Protein AF-A0A8B6F023-F1 (afdb_monomer_lite)

Secondary structure (DSSP, 8-state):
---------------HHHHHHHHHHHHHHHHHHHHTT-HHHHT-TTTHHHHHHHHHHHHHHHHHHHTSSS--HHHHHHHHHHHHHHHHHHHHH--HHHHTT--GGGTSSSSS-S----

Radius of gyration: 24.7 Å; chains: 1; bounding box: 68×50×81 Å

Organism: Mytilus galloprovincialis (NCBI:txid29158)

Foldseek 3Di:
DDDDDPPPPDPPPPPPVVLLVVLLVLLLVVLVVVVVPDCCLLCPPVNLVSLVVVLVVLVVVLVVQVPDPDHPSSVSSSSVSNNVNSVVSCVVRDDPCVVVPDPPVVVPPPPPPDDDDD

pLDDT: mean 76.12, std 18.95, range [39.56, 97.25]

Sequence (118 aa):
MSVMSVKKTVPSAGNIYDNAVDDIVKGLEDAQLKVRTSAKYSMNNEMIAEGNMYLNVKRSQVESLSKDYSPNWSVVRMVVGDYLYTLQDFYSNTNWVELGGGTLNSLGHVMTSGYIRS

InterPro domains:
  IPR056862 VWA7, N-terminal domain [PF25107] (13-105)

Structure (mmCIF, N/CA/C/O backbone):
data_AF-A0A8B6F023-F1
#
_entry.id   AF-A0A8B6F023-F1
#
loop_
_atom_site.group_PDB
_atom_site.id
_atom_site.type_symbol
_atom_site.label_atom_id
_atom_site.label_alt_id
_atom_site.label_comp_id
_atom_site.label_asym_id
_atom_site.label_entity_id
_atom_site.label_seq_id
_atom_site.pdbx_PDB_ins_code
_atom_site.Cartn_x
_atom_site.Cartn_y
_atom_site.Cartn_z
_atom_site.occupancy
_atom_site.B_iso_or_equiv
_atom_site.auth_seq_id
_atom_site.auth_comp_id
_atom_site.auth_asym_id
_atom_site.auth_atom_id
_atom_site.pdbx_PDB_model_num
ATOM 1 N N . MET A 1 1 ? -35.418 13.118 42.003 1.00 39.56 1 MET A N 1
ATOM 2 C CA . MET A 1 1 ? -34.537 13.291 40.828 1.00 39.56 1 MET A CA 1
ATOM 3 C C . MET A 1 1 ? -34.313 11.916 40.215 1.00 39.56 1 MET A C 1
ATOM 5 O O . MET A 1 1 ? -33.786 11.056 40.903 1.00 39.56 1 MET A O 1
ATOM 9 N N . SER A 1 2 ? -34.816 11.677 39.000 1.00 44.16 2 SER A N 1
ATOM 10 C CA . SER A 1 2 ? -34.694 10.395 38.288 1.00 44.16 2 SER A CA 1
ATOM 11 C C . SER A 1 2 ? -33.512 10.476 37.327 1.00 44.16 2 SER A C 1
ATOM 13 O O . SER A 1 2 ? -33.453 11.399 36.516 1.00 44.16 2 SER A O 1
ATOM 15 N N . VAL A 1 3 ? -32.554 9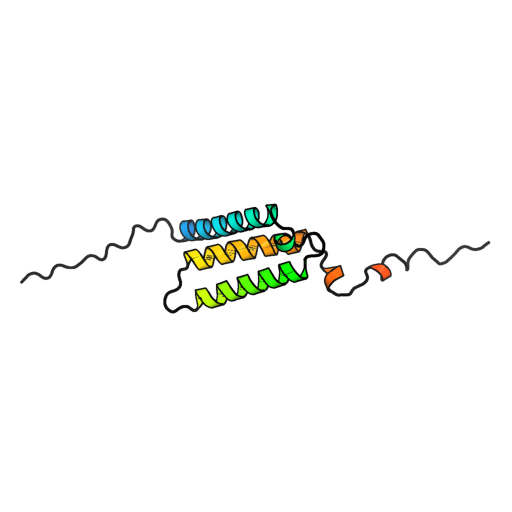.559 37.444 1.00 47.41 3 VAL A N 1
ATOM 16 C CA . VAL A 1 3 ? -31.371 9.524 36.577 1.00 47.41 3 VAL A CA 1
ATOM 17 C C . VAL A 1 3 ? -31.736 8.721 35.328 1.00 47.41 3 VAL A C 1
ATOM 19 O O . VAL A 1 3 ? -31.891 7.502 35.394 1.00 47.41 3 VAL A O 1
ATOM 22 N N . MET A 1 4 ? -31.924 9.395 34.190 1.00 41.00 4 MET A N 1
ATOM 23 C CA . MET A 1 4 ? -32.112 8.718 32.904 1.00 41.00 4 MET A CA 1
ATOM 24 C C . MET A 1 4 ? -30.819 7.995 32.518 1.00 41.00 4 MET A C 1
ATOM 26 O O . MET A 1 4 ? -29.784 8.619 32.291 1.00 41.00 4 MET A O 1
ATOM 30 N N . SER A 1 5 ? -30.890 6.668 32.419 1.00 50.22 5 SER A N 1
ATOM 31 C CA . SER A 1 5 ? -29.850 5.863 31.786 1.00 50.22 5 SER A CA 1
ATOM 32 C C . SER A 1 5 ? -29.854 6.161 30.287 1.00 50.22 5 SER A C 1
ATOM 34 O O . SER A 1 5 ? -30.783 5.789 29.567 1.00 50.22 5 SER A O 1
ATOM 36 N N . VAL A 1 6 ? -28.821 6.859 29.814 1.00 52.75 6 VAL A N 1
ATOM 37 C CA . VAL A 1 6 ? -28.557 7.007 28.383 1.00 52.75 6 VAL A CA 1
ATOM 38 C C . VAL A 1 6 ? -28.159 5.630 27.862 1.00 52.75 6 VAL A C 1
ATOM 40 O O . VAL A 1 6 ? -27.024 5.185 28.036 1.00 52.75 6 VAL A O 1
ATOM 43 N N . LYS A 1 7 ? -29.101 4.930 27.226 1.00 44.56 7 LYS A N 1
ATOM 44 C CA . LYS A 1 7 ? -28.765 3.767 26.406 1.00 44.56 7 LYS A CA 1
ATOM 45 C C . LYS A 1 7 ? -27.891 4.269 25.264 1.00 44.56 7 LYS A C 1
ATOM 47 O O . LYS A 1 7 ? -28.382 4.920 24.347 1.00 44.56 7 LYS A O 1
ATOM 52 N N . LYS A 1 8 ? -26.593 3.971 25.322 1.00 43.50 8 LYS A N 1
ATOM 53 C CA . LYS A 1 8 ? -25.702 4.110 24.173 1.00 43.50 8 LYS A CA 1
ATOM 54 C C . LYS A 1 8 ? -26.236 3.152 23.110 1.00 43.50 8 LYS A C 1
ATOM 56 O O . LYS A 1 8 ? -26.072 1.941 23.232 1.00 43.50 8 LYS A O 1
ATOM 61 N N . THR A 1 9 ? -26.962 3.672 22.126 1.00 42.69 9 THR A N 1
ATOM 62 C CA . THR A 1 9 ? -27.388 2.888 20.970 1.00 42.69 9 THR A CA 1
ATOM 63 C C . THR A 1 9 ? -26.126 2.488 20.225 1.00 42.69 9 THR A C 1
ATOM 65 O O . THR A 1 9 ? -25.490 3.318 19.576 1.00 42.69 9 THR A O 1
ATOM 68 N N . VAL A 1 10 ? -25.719 1.230 20.387 1.00 54.03 10 VAL A N 1
ATOM 69 C CA . VAL A 1 10 ? -24.725 0.608 19.515 1.00 54.03 10 VAL A CA 1
ATOM 70 C C . VAL A 1 10 ? -25.328 0.675 18.111 1.00 54.03 10 VAL A C 1
ATOM 72 O O . VAL A 1 10 ? -26.468 0.228 17.949 1.00 54.03 10 VAL A O 1
ATOM 75 N N . PRO A 1 11 ? -24.653 1.283 17.120 1.00 49.50 11 PRO A N 1
ATOM 76 C CA . PRO A 1 11 ? -25.142 1.257 15.751 1.00 49.50 11 PRO A CA 1
ATOM 77 C C . PRO A 1 11 ? -25.400 -0.200 15.383 1.00 49.50 11 PRO A C 1
ATOM 79 O O . PRO A 1 11 ? -24.555 -1.050 15.667 1.00 49.50 11 PRO A O 1
ATOM 82 N N . SER A 1 12 ? -26.576 -0.489 14.821 1.00 50.62 12 SER A N 1
ATOM 83 C CA . SER A 1 12 ? -26.893 -1.807 14.273 1.00 50.62 12 SER A CA 1
ATOM 84 C C . SER A 1 12 ? -25.733 -2.221 13.379 1.00 50.62 12 SER A C 1
ATOM 86 O O . SER A 1 12 ? -25.531 -1.621 12.324 1.00 50.62 12 SER A O 1
ATOM 88 N N . ALA A 1 13 ? -24.941 -3.183 13.846 1.00 51.81 13 ALA A N 1
ATOM 89 C CA . ALA A 1 13 ? -23.799 -3.703 13.129 1.00 51.81 13 ALA A CA 1
ATOM 90 C C . ALA A 1 13 ? -24.323 -4.431 11.888 1.00 51.81 13 ALA A C 1
ATOM 92 O O . ALA A 1 13 ? -24.530 -5.641 11.912 1.00 51.81 13 ALA A O 1
ATOM 93 N N . GLY A 1 14 ? -24.533 -3.693 10.793 1.00 55.12 14 GLY A N 1
ATOM 94 C CA . GLY A 1 14 ? -24.259 -4.257 9.478 1.00 55.12 14 GLY A CA 1
ATOM 95 C C . GLY A 1 14 ? -22.878 -4.885 9.598 1.00 55.12 14 GLY A C 1
ATOM 96 O O . GLY A 1 14 ? -21.955 -4.221 10.081 1.00 55.12 14 GLY A O 1
ATOM 97 N N . ASN A 1 15 ? -22.816 -6.193 9.363 1.00 57.72 15 ASN A N 1
ATOM 98 C CA . ASN A 1 15 ? -21.721 -7.067 9.753 1.00 57.72 15 ASN A CA 1
ATOM 99 C C . ASN A 1 15 ? -20.374 -6.360 9.526 1.00 57.72 15 ASN A C 1
ATOM 101 O O . ASN A 1 15 ? -20.064 -5.938 8.416 1.00 57.72 15 ASN A O 1
ATOM 105 N N . ILE A 1 16 ? -19.600 -6.140 10.593 1.00 59.41 16 ILE A N 1
ATOM 106 C CA . ILE A 1 16 ? -18.359 -5.342 10.539 1.00 59.41 16 ILE A CA 1
ATOM 107 C C . ILE A 1 16 ? -17.392 -5.917 9.487 1.00 59.41 16 ILE A C 1
ATOM 109 O O . ILE A 1 16 ? -16.611 -5.175 8.892 1.00 59.41 16 ILE A O 1
ATOM 113 N N . TYR A 1 17 ? -17.493 -7.224 9.228 1.00 58.84 17 TYR A N 1
ATOM 114 C CA . TYR A 1 17 ? -16.777 -7.922 8.169 1.00 58.84 17 TYR A CA 1
ATOM 115 C C . TYR A 1 17 ? -17.244 -7.537 6.758 1.00 58.84 17 TYR A C 1
ATOM 117 O O . TYR A 1 17 ? -16.391 -7.341 5.898 1.00 58.84 17 TYR A O 1
ATOM 125 N N . ASP A 1 18 ? -18.545 -7.350 6.526 1.00 61.25 18 ASP A N 1
ATOM 126 C CA . ASP A 1 18 ? -19.086 -6.961 5.214 1.00 61.25 18 ASP A CA 1
ATOM 127 C C . ASP A 1 18 ? -18.585 -5.558 4.837 1.00 61.25 18 ASP A C 1
ATOM 129 O O . ASP A 1 18 ? -18.040 -5.359 3.756 1.00 61.25 18 ASP A O 1
ATOM 133 N N . ASN A 1 19 ? -18.602 -4.617 5.790 1.00 80.38 19 ASN A N 1
ATOM 134 C CA . ASN A 1 19 ? -18.028 -3.280 5.584 1.00 80.38 19 ASN A CA 1
ATOM 135 C C . ASN A 1 19 ? -16.518 -3.328 5.294 1.00 80.38 19 ASN A C 1
ATOM 137 O O . ASN A 1 19 ? -15.996 -2.514 4.536 1.00 80.38 19 ASN A O 1
ATOM 141 N N . ALA A 1 20 ? -15.796 -4.269 5.910 1.00 87.88 20 ALA A N 1
ATOM 142 C CA . ALA A 1 20 ? -14.363 -4.406 5.697 1.00 87.88 20 ALA A CA 1
ATOM 143 C C . ALA A 1 20 ? -14.027 -4.953 4.306 1.00 87.88 20 ALA A C 1
ATOM 145 O O . ALA A 1 20 ? -13.083 -4.469 3.681 1.00 87.88 20 ALA A O 1
ATOM 146 N N . VAL A 1 21 ? -14.790 -5.937 3.829 1.00 90.25 21 VAL A N 1
ATOM 147 C CA . VAL A 1 21 ? -14.646 -6.474 2.472 1.00 90.25 21 VAL A CA 1
ATOM 148 C C . VAL A 1 21 ? -14.978 -5.395 1.446 1.00 90.25 21 VAL A C 1
ATOM 150 O O . VAL A 1 21 ? -14.178 -5.178 0.539 1.00 90.25 21 VAL A O 1
ATOM 153 N N . ASP A 1 22 ? -16.074 -4.659 1.634 1.00 92.94 22 ASP A N 1
ATOM 154 C CA . ASP A 1 22 ? -16.482 -3.583 0.726 1.00 92.94 22 ASP A CA 1
ATOM 155 C C . ASP A 1 22 ? -15.414 -2.489 0.595 1.00 92.94 22 ASP A C 1
ATOM 157 O O . ASP A 1 22 ? -15.137 -2.015 -0.506 1.00 92.94 22 ASP A O 1
ATOM 161 N N . ASP A 1 23 ? -14.780 -2.094 1.702 1.00 94.44 23 ASP A N 1
ATOM 162 C CA . ASP A 1 23 ? -13.684 -1.119 1.681 1.00 94.44 23 ASP A CA 1
ATOM 163 C C . ASP A 1 23 ? -12.484 -1.624 0.859 1.00 94.44 23 ASP A C 1
ATOM 165 O O . ASP A 1 23 ? -11.891 -0.871 0.085 1.00 94.44 23 ASP A O 1
ATOM 169 N N . ILE A 1 24 ? -12.120 -2.902 1.012 1.00 94.00 24 ILE A N 1
ATOM 170 C CA . ILE A 1 24 ? -11.012 -3.509 0.260 1.00 94.00 24 ILE A CA 1
ATOM 171 C C . ILE A 1 24 ? -11.368 -3.595 -1.226 1.00 94.00 24 ILE A C 1
ATOM 173 O O . ILE A 1 24 ? -10.545 -3.230 -2.063 1.00 94.00 24 ILE A O 1
ATOM 177 N N . VAL A 1 25 ? -12.587 -4.034 -1.556 1.00 94.31 25 VAL A N 1
ATOM 178 C CA . VAL A 1 25 ? -13.070 -4.136 -2.941 1.00 94.31 25 VAL A CA 1
ATOM 179 C C . VAL A 1 25 ? -13.063 -2.771 -3.622 1.00 94.31 25 VAL A C 1
ATOM 181 O O . VAL A 1 25 ? -12.524 -2.656 -4.718 1.00 94.31 25 VAL A O 1
ATOM 184 N N . LYS A 1 26 ? -13.529 -1.714 -2.948 1.00 93.38 26 LYS A N 1
ATOM 185 C CA . LYS A 1 26 ? -13.422 -0.340 -3.468 1.00 93.38 26 LYS A CA 1
ATOM 186 C C . LYS A 1 26 ? -11.974 0.054 -3.761 1.00 93.38 26 LYS A C 1
ATOM 188 O O . LYS A 1 26 ? -11.682 0.604 -4.816 1.00 93.38 26 LYS A O 1
ATOM 193 N N . GLY A 1 27 ? -11.049 -0.272 -2.855 1.00 92.81 27 GLY A N 1
ATOM 194 C CA . GLY A 1 27 ? -9.618 -0.039 -3.067 1.00 92.81 27 GLY A CA 1
ATOM 195 C C . GLY A 1 27 ? -9.045 -0.780 -4.283 1.00 92.81 27 GLY A C 1
ATOM 196 O O . GLY A 1 27 ? -8.236 -0.213 -5.020 1.00 92.81 27 GLY A O 1
ATOM 197 N N . LEU A 1 28 ? -9.480 -2.027 -4.514 1.00 92.81 28 LEU A N 1
ATOM 198 C CA . LEU A 1 28 ? -9.116 -2.814 -5.701 1.00 92.81 28 LEU A CA 1
ATOM 199 C C . LEU A 1 28 ? -9.640 -2.155 -6.987 1.00 92.81 28 LEU A C 1
ATOM 201 O O . LEU A 1 28 ? -8.891 -2.007 -7.952 1.00 92.81 28 LEU A O 1
ATOM 205 N N . GLU A 1 29 ? -10.910 -1.745 -7.005 1.00 92.75 29 GLU A N 1
ATOM 206 C CA . GLU A 1 29 ? -11.544 -1.090 -8.157 1.00 92.75 29 GLU A CA 1
ATOM 207 C C . GLU A 1 29 ? -10.841 0.227 -8.515 1.00 92.75 29 GLU A C 1
ATOM 209 O O . GLU A 1 29 ? -10.489 0.455 -9.677 1.00 92.75 29 GLU A O 1
ATOM 214 N N . ASP A 1 30 ? -10.536 1.055 -7.513 1.00 90.50 30 ASP A N 1
ATOM 215 C CA . ASP A 1 30 ? -9.788 2.302 -7.692 1.00 90.50 30 ASP A CA 1
ATOM 216 C C . ASP A 1 30 ? -8.396 2.057 -8.295 1.00 90.50 30 ASP A C 1
ATOM 218 O O . ASP A 1 30 ? -7.922 2.832 -9.131 1.00 90.50 30 ASP A O 1
ATOM 222 N N . ALA A 1 31 ? -7.707 0.992 -7.879 1.00 89.06 31 ALA A N 1
ATOM 223 C CA . ALA A 1 31 ? -6.409 0.616 -8.436 1.00 89.06 31 ALA A CA 1
ATOM 224 C C . ALA A 1 31 ? -6.514 0.100 -9.876 1.00 89.06 31 ALA A C 1
ATOM 226 O O . ALA A 1 31 ? -5.723 0.501 -10.735 1.00 89.06 31 ALA A O 1
ATOM 227 N N . GLN A 1 32 ? -7.535 -0.703 -10.176 1.00 88.31 32 GLN A N 1
ATOM 228 C CA . GLN A 1 32 ? -7.796 -1.177 -11.531 1.00 88.31 32 GLN A CA 1
ATOM 229 C C . GLN A 1 32 ? -8.022 -0.016 -12.508 1.00 88.31 32 GLN A C 1
ATOM 231 O O . GLN A 1 32 ? -7.510 -0.037 -13.632 1.00 88.31 32 GLN A O 1
ATOM 236 N N . LEU A 1 33 ? -8.753 1.021 -12.092 1.00 88.56 33 LEU A N 1
ATOM 237 C CA . LEU A 1 33 ? -8.953 2.216 -12.913 1.00 88.56 33 LEU A CA 1
ATOM 238 C C . LEU A 1 33 ? -7.628 2.931 -13.219 1.00 88.56 33 LEU A C 1
ATOM 240 O O . LEU A 1 33 ? -7.423 3.371 -14.351 1.00 88.56 33 LEU A O 1
ATOM 244 N N . LYS A 1 34 ? -6.699 2.997 -12.256 1.00 84.44 34 LYS A N 1
ATOM 245 C CA . LYS A 1 34 ? -5.372 3.605 -12.458 1.00 84.44 34 LYS A CA 1
ATOM 246 C C . LYS A 1 34 ? -4.551 2.838 -13.493 1.00 84.44 34 LYS A C 1
ATOM 248 O O . LYS A 1 34 ? -3.979 3.468 -14.386 1.00 84.44 34 LYS A O 1
ATOM 253 N N . VAL A 1 35 ? -4.542 1.505 -13.433 1.00 79.44 35 VAL A N 1
ATOM 254 C CA . VAL A 1 35 ? -3.827 0.649 -14.400 1.00 79.44 35 VAL A CA 1
ATOM 255 C C . VAL A 1 35 ? -4.261 0.898 -15.839 1.00 79.44 35 VAL A C 1
ATOM 257 O O . VAL A 1 35 ? -3.415 1.005 -16.724 1.00 79.44 35 VAL A O 1
ATOM 260 N N . ARG A 1 36 ? -5.560 1.107 -16.079 1.00 77.69 36 ARG A N 1
ATOM 261 C CA . ARG A 1 36 ? -6.076 1.419 -17.425 1.00 77.69 36 ARG A CA 1
ATOM 262 C C . ARG A 1 36 ? -5.479 2.693 -18.029 1.00 77.69 36 ARG A C 1
ATOM 264 O O . ARG A 1 36 ? -5.536 2.873 -19.240 1.00 77.69 36 ARG A O 1
ATOM 271 N N . THR A 1 37 ? -4.943 3.583 -17.196 1.00 79.88 37 THR A N 1
ATOM 272 C CA . THR A 1 37 ? -4.482 4.917 -17.607 1.00 79.88 37 THR A CA 1
ATOM 273 C C . THR A 1 37 ? -2.966 5.083 -17.604 1.00 79.88 37 THR A C 1
ATOM 275 O O . THR A 1 37 ? -2.466 6.030 -18.209 1.00 79.88 37 THR A O 1
ATOM 278 N N . SER A 1 38 ? -2.206 4.206 -16.936 1.00 78.38 38 SER A N 1
ATOM 279 C CA . SER A 1 38 ? -0.752 4.358 -16.851 1.00 78.38 38 SER A CA 1
ATOM 280 C C . SER A 1 38 ? -0.024 3.041 -16.594 1.00 78.38 38 SER A C 1
ATOM 282 O O . SER A 1 38 ? -0.278 2.358 -15.603 1.00 78.38 38 SER A O 1
ATOM 284 N N . ALA A 1 39 ? 0.971 2.764 -17.441 1.00 77.88 39 ALA A N 1
ATOM 285 C CA . ALA A 1 39 ? 1.810 1.568 -17.380 1.00 77.88 39 ALA A CA 1
ATOM 286 C C . ALA A 1 39 ? 2.601 1.426 -16.068 1.00 77.88 39 ALA A C 1
ATOM 288 O O . ALA A 1 39 ? 2.936 0.316 -15.681 1.00 77.88 39 ALA A O 1
ATOM 289 N N . LYS A 1 40 ? 2.852 2.521 -15.335 1.00 74.88 40 LYS A N 1
ATOM 290 C CA . LYS A 1 40 ? 3.558 2.467 -14.041 1.00 74.88 40 LYS A CA 1
ATOM 291 C C . LYS A 1 40 ? 2.791 1.702 -12.960 1.00 74.88 40 LYS A C 1
ATOM 293 O O . LYS A 1 40 ? 3.404 1.179 -12.040 1.00 74.88 40 LYS A O 1
ATOM 298 N N . TYR A 1 41 ? 1.459 1.668 -13.050 1.00 77.62 41 TYR A N 1
ATOM 299 C CA . TYR A 1 41 ? 0.624 0.949 -12.087 1.00 77.62 41 TYR A CA 1
ATOM 300 C C . TYR A 1 41 ? 0.520 -0.540 -12.420 1.00 77.62 41 TYR A C 1
ATOM 302 O O . TYR A 1 41 ? 0.244 -1.319 -11.519 1.00 77.62 41 TYR A O 1
ATOM 310 N N . SER A 1 42 ? 0.768 -0.919 -13.679 1.00 79.25 42 SER A N 1
ATOM 311 C CA . SER A 1 42 ? 0.839 -2.319 -14.106 1.00 79.25 42 SER A CA 1
ATOM 312 C C . SER A 1 42 ? 2.254 -2.857 -14.272 1.00 79.25 42 SER A C 1
ATOM 314 O O . SER A 1 42 ? 2.432 -4.023 -14.607 1.00 79.25 42 SER A O 1
ATOM 316 N N . MET A 1 43 ? 3.260 -2.002 -14.071 1.00 77.12 43 MET A N 1
ATOM 317 C CA . MET A 1 43 ? 4.677 -2.261 -14.355 1.00 77.12 43 MET A CA 1
ATOM 318 C C . MET A 1 43 ? 4.961 -2.723 -15.792 1.00 77.12 43 MET A C 1
ATOM 320 O O . MET A 1 43 ? 6.008 -3.304 -16.069 1.00 77.12 43 MET A O 1
ATOM 324 N N . ASN A 1 44 ? 4.067 -2.405 -16.729 1.00 77.12 44 ASN A N 1
ATOM 325 C CA . ASN A 1 44 ? 4.321 -2.607 -18.151 1.00 77.12 44 ASN A CA 1
ATOM 326 C C . ASN A 1 44 ? 5.393 -1.628 -18.652 1.00 77.12 44 ASN A C 1
ATOM 328 O O . ASN A 1 44 ? 5.635 -0.587 -18.039 1.00 77.12 44 ASN A O 1
ATOM 332 N N . ASN A 1 45 ? 5.986 -1.929 -19.812 1.00 78.88 45 ASN A N 1
ATOM 333 C CA . ASN A 1 45 ? 7.027 -1.109 -20.448 1.00 78.88 45 ASN A CA 1
ATOM 334 C C . ASN A 1 45 ? 8.230 -0.831 -19.528 1.00 78.88 45 ASN A C 1
ATOM 336 O O . ASN A 1 45 ? 8.695 0.302 -19.459 1.00 78.88 45 ASN A O 1
ATOM 340 N N . GLU A 1 46 ? 8.698 -1.847 -18.795 1.00 75.88 46 GLU A N 1
ATOM 341 C CA . GLU A 1 46 ? 9.874 -1.758 -17.910 1.00 75.88 46 GLU A CA 1
ATOM 342 C C . GLU A 1 46 ? 9.743 -0.740 -16.757 1.00 75.88 46 GLU A C 1
ATOM 344 O O . GLU A 1 46 ? 10.719 -0.455 -16.066 1.00 75.88 46 GLU A O 1
ATOM 349 N N . MET A 1 47 ? 8.528 -0.260 -16.456 1.00 83.69 47 MET A N 1
ATOM 350 C CA . MET A 1 47 ? 8.239 0.684 -15.359 1.00 83.69 47 MET A CA 1
ATOM 351 C C . MET A 1 47 ? 8.269 0.019 -13.968 1.00 83.69 47 MET A C 1
ATOM 353 O O . MET A 1 47 ? 7.496 0.355 -13.064 1.00 83.69 47 MET A O 1
ATOM 357 N N . ILE A 1 48 ? 9.125 -0.987 -13.797 1.00 83.31 48 ILE A N 1
ATOM 358 C CA . ILE A 1 48 ? 9.212 -1.818 -12.597 1.00 83.31 48 ILE A CA 1
ATOM 359 C C . ILE A 1 48 ? 9.715 -0.992 -11.409 1.00 83.31 48 ILE A C 1
ATOM 361 O O . ILE A 1 48 ? 9.213 -1.145 -10.294 1.00 83.31 48 ILE A O 1
ATOM 365 N N . ALA A 1 49 ? 10.665 -0.080 -11.636 1.00 84.44 49 ALA A N 1
ATOM 366 C CA . ALA A 1 49 ? 11.194 0.792 -10.591 1.00 84.44 49 ALA A CA 1
ATOM 367 C C . ALA A 1 49 ? 10.106 1.728 -10.036 1.00 84.44 49 ALA A C 1
ATOM 369 O O . ALA A 1 49 ? 9.938 1.847 -8.820 1.00 84.44 49 ALA A O 1
ATOM 370 N N . GLU A 1 50 ? 9.322 2.344 -10.917 1.00 85.44 50 GLU A N 1
ATOM 371 C CA . GLU A 1 50 ? 8.221 3.240 -10.571 1.00 85.44 50 GLU A CA 1
ATOM 372 C C . GLU A 1 50 ? 7.075 2.493 -9.890 1.00 85.44 50 GLU A C 1
ATOM 374 O O . GLU A 1 50 ? 6.520 2.982 -8.902 1.00 85.44 50 GLU A O 1
ATOM 379 N N . GLY A 1 51 ? 6.746 1.297 -10.376 1.00 87.00 51 GLY A N 1
ATOM 380 C CA . GLY A 1 51 ? 5.764 0.428 -9.741 1.00 87.00 51 GLY A CA 1
ATOM 381 C C . GLY A 1 51 ? 6.194 -0.018 -8.341 1.00 87.00 51 GLY A C 1
ATOM 382 O O . GLY A 1 51 ? 5.408 0.043 -7.395 1.00 87.00 51 GLY A O 1
ATOM 383 N N . ASN A 1 52 ? 7.463 -0.392 -8.163 1.00 87.19 52 ASN A N 1
ATOM 384 C CA . ASN A 1 52 ? 8.012 -0.739 -6.853 1.00 87.19 52 ASN A CA 1
ATOM 385 C C . ASN A 1 52 ? 8.019 0.469 -5.900 1.00 87.19 52 ASN A C 1
ATOM 387 O O . ASN A 1 52 ? 7.679 0.349 -4.721 1.00 87.19 52 ASN A O 1
ATOM 391 N N . MET A 1 53 ? 8.345 1.665 -6.398 1.00 90.50 53 MET A N 1
ATOM 392 C CA . MET A 1 53 ? 8.220 2.897 -5.616 1.00 90.50 53 MET A CA 1
ATOM 393 C C . MET A 1 53 ? 6.770 3.119 -5.165 1.00 90.50 53 MET A C 1
ATOM 395 O O . MET A 1 53 ? 6.531 3.444 -4.001 1.00 90.50 53 MET A O 1
ATOM 399 N N . TYR A 1 54 ? 5.795 2.889 -6.047 1.00 91.00 54 TYR A N 1
ATOM 400 C CA . TYR A 1 54 ? 4.378 2.995 -5.708 1.00 91.00 54 TYR A CA 1
ATOM 401 C C . TYR A 1 54 ? 3.956 2.007 -4.611 1.00 91.00 54 TYR A C 1
ATOM 403 O O . TYR A 1 54 ? 3.308 2.416 -3.644 1.00 91.00 54 TYR A O 1
ATOM 411 N N . LEU A 1 55 ? 4.380 0.741 -4.699 1.00 91.69 55 LEU A N 1
ATOM 412 C CA . LEU A 1 55 ? 4.137 -0.265 -3.658 1.00 91.69 55 LEU A CA 1
ATOM 413 C C . LEU A 1 55 ? 4.701 0.173 -2.298 1.00 91.69 55 LEU A C 1
ATOM 415 O O . LEU A 1 55 ? 4.010 0.082 -1.281 1.00 91.69 55 LEU A O 1
ATOM 419 N N . ASN A 1 56 ? 5.922 0.713 -2.275 1.00 94.00 56 ASN A N 1
ATOM 420 C CA . ASN A 1 56 ? 6.549 1.201 -1.044 1.00 94.00 56 ASN A CA 1
ATOM 421 C C . ASN A 1 56 ? 5.815 2.408 -0.443 1.00 94.00 56 ASN A C 1
ATOM 423 O O . ASN A 1 56 ? 5.630 2.475 0.776 1.00 94.00 56 ASN A O 1
ATOM 427 N N . VAL A 1 57 ? 5.339 3.337 -1.278 1.00 95.06 57 VAL A N 1
ATOM 428 C CA . VAL A 1 57 ? 4.493 4.455 -0.828 1.00 95.06 57 VAL A CA 1
ATOM 429 C C . VAL A 1 57 ? 3.207 3.935 -0.190 1.00 95.06 57 VAL A C 1
ATOM 431 O O . VAL A 1 57 ? 2.850 4.368 0.904 1.00 95.06 57 VAL A O 1
ATOM 434 N N . LYS A 1 58 ? 2.525 2.978 -0.827 1.00 94.88 58 LYS A N 1
ATOM 435 C CA . LYS A 1 58 ? 1.270 2.412 -0.313 1.00 94.88 58 LYS A CA 1
ATOM 436 C C . LYS A 1 58 ? 1.462 1.664 0.999 1.00 94.88 58 LYS A C 1
ATOM 438 O O . LYS A 1 58 ? 0.703 1.885 1.939 1.00 94.88 58 LYS A O 1
ATOM 443 N N . ARG A 1 59 ? 2.526 0.868 1.109 1.00 95.50 59 ARG A N 1
ATOM 444 C CA . ARG A 1 59 ? 2.922 0.230 2.369 1.00 95.50 59 ARG A CA 1
ATOM 445 C C . ARG A 1 59 ? 3.136 1.261 3.478 1.00 95.50 59 ARG A C 1
ATOM 447 O O . ARG A 1 59 ? 2.582 1.118 4.564 1.00 95.50 59 ARG A O 1
ATOM 454 N N . SER A 1 60 ? 3.878 2.325 3.180 1.00 97.25 60 SER A N 1
ATOM 455 C CA . SER A 1 60 ? 4.163 3.393 4.144 1.00 97.25 60 SER A CA 1
ATOM 456 C C . SER A 1 60 ? 2.884 4.120 4.582 1.00 97.25 60 SER A C 1
ATOM 458 O O . SER A 1 60 ? 2.734 4.458 5.754 1.00 97.25 60 SER A O 1
ATOM 460 N N . GLN A 1 61 ? 1.925 4.312 3.667 1.00 96.69 61 GLN A N 1
ATOM 461 C CA . GLN A 1 61 ? 0.605 4.869 3.980 1.00 96.69 61 GLN A CA 1
ATOM 462 C C . GLN A 1 61 ? -0.192 3.967 4.928 1.00 96.69 61 GLN A C 1
ATOM 464 O O . GLN A 1 61 ? -0.740 4.473 5.904 1.00 96.69 61 GLN A O 1
ATOM 469 N N . VAL A 1 62 ? -0.229 2.650 4.694 1.00 96.56 62 VAL A N 1
ATOM 470 C CA . VAL A 1 62 ? -0.883 1.698 5.615 1.00 96.56 62 VAL A CA 1
ATOM 471 C C . VAL A 1 62 ? -0.250 1.772 7.003 1.00 96.56 62 VAL A C 1
ATOM 473 O O . VAL A 1 62 ? -0.957 1.884 8.005 1.00 96.56 62 VAL A O 1
ATOM 476 N N . GLU A 1 63 ? 1.081 1.750 7.076 1.00 96.69 63 GLU A N 1
ATOM 477 C CA . GLU A 1 63 ? 1.806 1.824 8.346 1.00 96.69 63 GLU A CA 1
ATOM 478 C C . GLU A 1 63 ? 1.545 3.139 9.089 1.00 96.69 63 GLU A C 1
ATOM 480 O O . GLU A 1 63 ? 1.336 3.112 10.298 1.00 96.69 63 GLU A O 1
ATOM 485 N N . SER A 1 64 ? 1.517 4.272 8.385 1.00 97.12 64 SER A N 1
ATOM 486 C CA . SER A 1 64 ? 1.219 5.575 8.985 1.00 97.12 64 SER A CA 1
ATOM 487 C C . SER A 1 64 ? -0.219 5.639 9.496 1.00 97.12 64 SER A C 1
ATOM 489 O O . SER A 1 64 ? -0.437 5.900 10.674 1.00 97.12 64 SER A O 1
ATOM 491 N N . LEU A 1 65 ? -1.198 5.346 8.635 1.00 95.69 65 LEU A N 1
ATOM 492 C CA . LEU A 1 65 ? -2.623 5.472 8.959 1.00 95.69 65 LEU A CA 1
ATOM 493 C C . LEU A 1 65 ? -3.057 4.510 10.070 1.00 95.69 65 LEU A C 1
ATOM 495 O O . LEU A 1 65 ? -3.914 4.839 10.884 1.00 95.69 65 LEU A O 1
ATOM 499 N N . SER A 1 66 ? -2.468 3.312 10.119 1.00 94.94 66 SER A N 1
ATOM 500 C CA . SER A 1 66 ? -2.764 2.322 11.164 1.00 94.94 66 SER A CA 1
ATOM 501 C C . SER A 1 66 ? -2.216 2.698 12.544 1.00 94.94 66 SER A C 1
ATOM 503 O O . SER A 1 66 ? -2.709 2.182 13.546 1.00 94.94 66 SER A O 1
ATOM 505 N N . LYS A 1 67 ? -1.213 3.582 12.606 1.00 96.19 67 LYS A N 1
ATOM 506 C CA . LYS A 1 67 ? -0.571 4.040 13.848 1.00 96.19 67 LYS A CA 1
ATOM 507 C C . LYS A 1 67 ? -1.127 5.367 14.367 1.00 96.19 67 LYS A C 1
ATOM 509 O O . LYS A 1 67 ? -0.704 5.808 15.436 1.00 96.19 67 LYS A O 1
ATOM 514 N N . ASP A 1 68 ? -2.051 5.995 13.642 1.00 94.38 68 ASP A N 1
ATOM 515 C CA . ASP A 1 68 ? -2.712 7.217 14.093 1.00 94.38 68 ASP A CA 1
ATOM 516 C C . ASP A 1 68 ? -3.445 6.998 15.425 1.00 94.38 68 ASP A C 1
ATOM 518 O O . ASP A 1 68 ? -3.883 5.897 15.755 1.00 94.38 68 ASP A O 1
ATOM 522 N N . TYR A 1 69 ? -3.620 8.071 16.201 1.00 93.50 69 TYR A N 1
ATOM 523 C CA . TYR A 1 69 ? -4.284 8.009 17.511 1.00 93.50 69 TYR A CA 1
ATOM 524 C C . TYR A 1 69 ? -5.731 7.480 17.431 1.00 93.50 69 TYR A C 1
ATOM 526 O O . TYR A 1 69 ? -6.224 6.841 18.359 1.00 93.50 69 TYR A O 1
ATOM 534 N N . SER A 1 70 ? -6.414 7.731 16.311 1.00 92.50 70 SER A N 1
ATOM 535 C CA . SER A 1 70 ? -7.743 7.193 16.015 1.00 92.50 70 SER A CA 1
ATOM 536 C C . SER A 1 70 ? -7.818 6.810 14.531 1.00 92.50 70 SER A C 1
ATOM 538 O O . SER A 1 70 ? -8.250 7.622 13.711 1.00 92.50 70 SER A O 1
ATOM 540 N N . PRO A 1 71 ? -7.352 5.602 14.157 1.00 92.81 71 PRO A N 1
ATOM 541 C CA . PRO A 1 71 ? -7.260 5.201 12.759 1.00 92.81 71 PRO A CA 1
ATOM 542 C C . PRO A 1 71 ? -8.633 5.129 12.094 1.00 92.81 71 PRO A C 1
ATOM 544 O O . PRO A 1 71 ? -9.554 4.473 12.592 1.00 92.81 71 PRO A O 1
ATOM 547 N N . ASN A 1 72 ? -8.753 5.729 10.909 1.00 93.44 72 ASN A N 1
ATOM 548 C CA . ASN A 1 72 ? -9.886 5.458 10.035 1.00 93.44 72 ASN A CA 1
ATOM 549 C C . ASN A 1 72 ? -9.652 4.132 9.300 1.00 93.44 72 ASN A C 1
ATOM 551 O O . ASN A 1 72 ? -9.052 4.086 8.225 1.00 93.44 72 ASN A O 1
ATOM 555 N N . TRP A 1 73 ? -10.150 3.044 9.885 1.00 92.06 73 TRP A N 1
ATOM 556 C CA . TRP A 1 73 ? -9.948 1.700 9.350 1.00 92.06 73 TRP A CA 1
ATOM 557 C C . TRP A 1 73 ? -10.551 1.470 7.962 1.00 92.06 73 TRP A C 1
ATOM 559 O O . TRP A 1 73 ? -10.061 0.597 7.252 1.00 92.06 73 TRP A O 1
ATOM 569 N N . SER A 1 74 ? -11.566 2.241 7.555 1.00 93.38 74 SER A N 1
ATOM 570 C CA . SER A 1 74 ? -12.098 2.161 6.188 1.00 93.38 74 SER A CA 1
ATOM 571 C C . SER A 1 74 ? -11.066 2.662 5.178 1.00 93.38 74 SER A C 1
ATOM 573 O O . SER A 1 74 ? -10.718 1.943 4.244 1.00 93.38 74 SER A O 1
ATOM 575 N N . VAL A 1 75 ? -10.443 3.813 5.450 1.00 93.56 75 VAL A N 1
ATOM 576 C CA . VAL A 1 75 ? -9.357 4.347 4.612 1.00 93.56 75 VAL A CA 1
ATOM 577 C C . VAL A 1 75 ? -8.159 3.398 4.593 1.00 93.56 75 VAL A C 1
ATOM 579 O O . VAL A 1 75 ? -7.621 3.121 3.524 1.00 93.56 75 VAL A O 1
ATOM 582 N N . VAL A 1 76 ? -7.763 2.846 5.745 1.00 95.94 76 VAL A N 1
ATOM 583 C CA . VAL A 1 76 ? -6.665 1.863 5.811 1.00 95.94 76 VAL A CA 1
ATOM 584 C C . VAL A 1 76 ? -6.955 0.663 4.904 1.00 95.94 76 VAL A C 1
ATOM 586 O O . VAL A 1 76 ? -6.092 0.263 4.125 1.00 95.94 76 VAL A O 1
ATOM 589 N N . ARG A 1 77 ? -8.171 0.110 4.960 1.00 96.44 77 ARG A N 1
ATOM 590 C CA . ARG A 1 77 ? -8.578 -1.039 4.139 1.00 96.44 77 ARG A CA 1
ATOM 591 C C . ARG A 1 77 ? -8.640 -0.726 2.648 1.00 96.44 77 ARG A C 1
ATOM 593 O O . ARG A 1 77 ? -8.198 -1.553 1.857 1.00 96.44 77 ARG A O 1
ATOM 600 N N . MET A 1 78 ? -9.091 0.467 2.266 1.00 95.56 78 MET A N 1
ATOM 601 C CA . MET A 1 78 ? -9.033 0.909 0.869 1.00 95.56 78 MET A CA 1
ATOM 602 C C . MET A 1 78 ? -7.586 0.975 0.358 1.00 95.56 78 MET A C 1
ATOM 604 O O . MET A 1 78 ? -7.295 0.505 -0.740 1.00 95.56 78 MET A O 1
ATOM 608 N N . VAL A 1 79 ? -6.648 1.494 1.163 1.00 96.88 79 VAL A N 1
ATOM 609 C CA . VAL A 1 79 ? -5.219 1.522 0.794 1.00 96.88 79 VAL A CA 1
ATOM 610 C C . VAL A 1 79 ? -4.635 0.107 0.711 1.00 96.88 79 VAL A C 1
ATOM 612 O O . VAL A 1 79 ? -3.825 -0.163 -0.174 1.00 96.88 79 VAL A O 1
ATOM 615 N N . VAL A 1 80 ? -5.062 -0.809 1.587 1.00 96.81 80 VAL A N 1
ATOM 616 C CA . VAL A 1 80 ? -4.696 -2.233 1.497 1.00 96.81 80 VAL A CA 1
ATOM 617 C C . VAL A 1 80 ? -5.206 -2.847 0.192 1.00 96.81 80 VAL A C 1
ATOM 619 O O . VAL A 1 80 ? -4.435 -3.533 -0.472 1.00 96.81 80 VAL A O 1
ATOM 622 N N . GLY A 1 81 ? -6.449 -2.574 -0.215 1.00 95.69 81 GLY A N 1
ATOM 623 C CA . GLY A 1 81 ? -6.974 -3.005 -1.516 1.00 95.69 81 GLY A CA 1
ATOM 624 C C . GLY A 1 81 ? -6.113 -2.503 -2.677 1.00 95.69 81 GLY A C 1
ATOM 625 O O . GLY A 1 81 ? -5.650 -3.296 -3.491 1.00 95.69 81 GLY A O 1
ATOM 626 N N . ASP A 1 82 ? -5.795 -1.208 -2.691 1.00 94.62 82 ASP A N 1
ATOM 627 C CA . ASP A 1 82 ? -4.945 -0.587 -3.718 1.00 94.62 82 ASP A CA 1
ATOM 628 C C . ASP A 1 82 ? -3.555 -1.253 -3.812 1.00 94.62 82 ASP A C 1
ATOM 630 O O . ASP A 1 82 ? -3.062 -1.604 -4.890 1.00 94.62 82 ASP A O 1
ATOM 634 N N . TYR A 1 83 ? -2.945 -1.508 -2.651 1.00 94.62 83 TYR A N 1
ATOM 635 C CA . TYR A 1 83 ? -1.672 -2.213 -2.544 1.00 94.62 83 TYR A CA 1
ATOM 636 C C . TYR A 1 83 ? -1.750 -3.650 -3.074 1.00 94.62 83 TYR A C 1
ATOM 638 O O . TYR A 1 83 ? -0.887 -4.057 -3.849 1.00 94.62 83 TYR A O 1
ATOM 646 N N . LEU A 1 84 ? -2.775 -4.414 -2.680 1.00 94.75 84 LEU A N 1
ATOM 647 C CA . LEU A 1 84 ? -2.937 -5.814 -3.079 1.00 94.75 84 LEU A CA 1
ATOM 648 C C . LEU A 1 84 ? -3.154 -5.961 -4.584 1.00 94.75 84 LEU A C 1
ATOM 650 O O . LEU A 1 84 ? -2.524 -6.824 -5.192 1.00 94.75 84 LEU A O 1
ATOM 654 N N . TYR A 1 85 ? -3.984 -5.102 -5.184 1.00 93.25 85 TYR A N 1
ATOM 655 C CA . TYR A 1 85 ? -4.181 -5.095 -6.634 1.00 93.25 85 TYR A CA 1
ATOM 656 C C . TYR A 1 85 ? -2.854 -4.866 -7.360 1.00 93.25 85 TYR A C 1
ATOM 658 O O . TYR A 1 85 ? -2.460 -5.643 -8.227 1.00 93.25 85 TYR A O 1
ATOM 666 N N . THR A 1 86 ? -2.136 -3.812 -6.969 1.00 89.88 86 THR A N 1
ATOM 667 C CA . THR A 1 86 ? -0.882 -3.438 -7.632 1.00 89.88 86 THR A CA 1
ATOM 668 C C . THR A 1 86 ? 0.193 -4.508 -7.444 1.00 89.88 86 THR A C 1
ATOM 670 O O . THR A 1 86 ? 0.974 -4.783 -8.352 1.00 89.88 86 THR A O 1
ATOM 673 N N . LEU A 1 87 ? 0.219 -5.158 -6.278 1.00 89.94 87 LEU A N 1
ATOM 674 C CA . LEU A 1 87 ? 1.122 -6.271 -6.019 1.00 89.94 87 LEU A CA 1
ATOM 675 C C . LEU A 1 87 ? 0.788 -7.468 -6.916 1.00 89.94 87 LEU A C 1
ATOM 677 O O . LEU A 1 87 ? 1.693 -8.071 -7.481 1.00 89.94 87 LEU A O 1
ATOM 681 N N . GLN A 1 88 ? -0.491 -7.803 -7.086 1.00 89.69 88 GLN A N 1
ATOM 682 C CA . GLN A 1 88 ? -0.908 -8.875 -7.988 1.00 89.69 88 GLN A CA 1
ATOM 683 C C . GLN A 1 88 ? -0.499 -8.592 -9.442 1.00 89.69 88 GLN A C 1
ATOM 685 O O . GLN A 1 8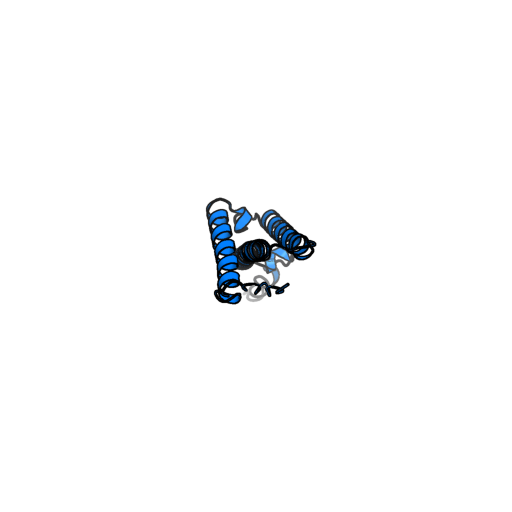8 ? -0.023 -9.497 -10.132 1.00 89.69 88 GLN A O 1
ATOM 690 N N . ASP A 1 89 ? -0.639 -7.346 -9.895 1.00 85.62 89 ASP A N 1
ATOM 691 C CA . ASP A 1 89 ? -0.258 -6.946 -11.252 1.00 85.62 89 ASP A CA 1
ATOM 692 C C . ASP A 1 89 ? 1.268 -7.026 -11.454 1.00 85.62 89 ASP A C 1
ATOM 694 O O . ASP A 1 89 ? 1.738 -7.545 -12.466 1.00 85.62 89 ASP A O 1
ATOM 698 N N . PHE A 1 90 ? 2.057 -6.658 -10.436 1.00 84.88 90 PHE A N 1
ATOM 699 C CA . PHE A 1 90 ? 3.513 -6.853 -10.429 1.00 84.88 90 PHE A CA 1
ATOM 700 C C . PHE A 1 90 ? 3.917 -8.313 -10.667 1.00 84.88 90 PHE A C 1
ATOM 702 O O . PHE A 1 90 ? 4.748 -8.593 -11.533 1.00 84.88 90 PHE A O 1
ATOM 709 N N . TYR A 1 91 ? 3.314 -9.248 -9.922 1.00 81.88 91 TYR A N 1
ATOM 710 C CA . TYR A 1 91 ? 3.570 -10.685 -10.084 1.00 81.88 91 TYR A CA 1
ATOM 711 C C . TYR A 1 91 ? 3.135 -11.217 -11.455 1.00 81.88 91 TYR A C 1
ATOM 713 O O . TYR A 1 91 ? 3.693 -12.208 -11.917 1.00 81.88 91 TYR A O 1
ATOM 721 N N . SER A 1 92 ? 2.152 -10.580 -12.093 1.00 85.44 92 SER A N 1
ATOM 722 C CA . SER A 1 92 ? 1.593 -11.033 -13.370 1.00 85.44 92 SER A CA 1
ATOM 723 C C . SER A 1 92 ? 2.382 -10.522 -14.577 1.00 85.44 92 SER A C 1
ATOM 725 O O . SER A 1 92 ? 2.490 -11.230 -15.575 1.00 85.44 92 SER A O 1
ATOM 727 N N . ASN A 1 93 ? 2.947 -9.315 -14.482 1.00 80.56 93 ASN A N 1
ATOM 728 C CA . ASN A 1 93 ? 3.582 -8.631 -15.615 1.00 80.56 93 ASN A CA 1
ATOM 729 C C . ASN A 1 93 ? 5.113 -8.595 -15.542 1.00 80.56 93 ASN A C 1
ATOM 731 O O . ASN A 1 93 ? 5.756 -8.186 -16.506 1.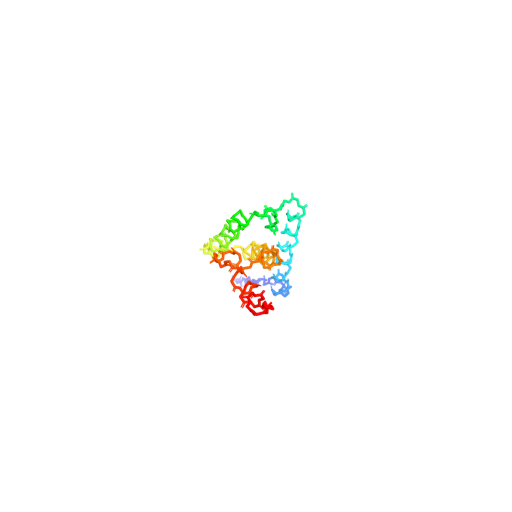00 80.56 93 ASN A O 1
ATOM 735 N N . THR A 1 94 ? 5.713 -9.015 -14.426 1.00 74.88 94 THR A N 1
ATOM 736 C CA . THR A 1 94 ? 7.171 -8.991 -14.258 1.00 74.88 94 THR A CA 1
ATOM 737 C C . THR A 1 94 ? 7.731 -10.400 -14.187 1.00 74.88 94 THR A C 1
ATOM 739 O O . THR A 1 94 ? 7.212 -11.238 -13.454 1.00 74.88 94 THR A O 1
ATOM 742 N N . ASN A 1 95 ? 8.828 -10.667 -14.896 1.00 74.56 95 ASN A N 1
ATOM 743 C CA . ASN A 1 95 ? 9.562 -11.915 -14.748 1.00 74.56 95 ASN A CA 1
ATOM 744 C C . ASN A 1 95 ? 10.575 -11.791 -13.599 1.00 74.56 95 ASN A C 1
ATOM 746 O O . ASN A 1 95 ? 11.522 -11.008 -13.642 1.00 74.56 95 ASN A O 1
ATOM 750 N N . TRP A 1 96 ? 10.378 -12.567 -12.537 1.00 69.06 96 TRP A N 1
ATOM 751 C CA . TRP A 1 96 ? 11.102 -12.388 -11.272 1.00 69.06 96 TRP A CA 1
ATOM 752 C C . TRP A 1 96 ? 12.581 -12.767 -11.370 1.00 69.06 96 TRP A C 1
ATOM 754 O O . TRP A 1 96 ? 13.419 -12.222 -10.653 1.00 69.06 96 TRP A O 1
ATOM 764 N N . VAL A 1 97 ? 12.910 -13.673 -12.292 1.00 63.78 97 VAL A N 1
ATOM 765 C CA . VAL A 1 97 ? 14.290 -14.095 -12.571 1.00 63.78 97 VAL A CA 1
ATOM 766 C C . VAL A 1 97 ? 15.118 -12.983 -13.226 1.00 63.78 97 VAL A C 1
ATOM 768 O O . VAL A 1 97 ? 16.323 -12.899 -12.995 1.00 63.78 97 VAL A O 1
ATOM 771 N N . GLU A 1 98 ? 14.473 -12.083 -13.970 1.00 60.16 98 GLU A N 1
ATOM 772 C CA . GLU A 1 98 ? 15.128 -10.967 -14.664 1.00 60.16 98 GLU A CA 1
ATOM 773 C C . GLU A 1 98 ? 15.493 -9.828 -13.697 1.00 60.16 98 GLU A C 1
ATOM 775 O O . GLU A 1 98 ? 16.472 -9.119 -13.917 1.00 60.16 98 GLU A O 1
ATOM 780 N N . LEU A 1 99 ? 14.789 -9.712 -12.565 1.00 67.88 99 LEU A N 1
ATOM 781 C CA . LEU A 1 99 ? 15.080 -8.732 -11.510 1.00 67.88 99 LEU A CA 1
ATOM 782 C C . LEU A 1 99 ? 16.245 -9.118 -10.589 1.00 67.88 99 LEU A C 1
ATOM 784 O O . LEU A 1 99 ? 16.799 -8.261 -9.903 1.00 67.88 99 LEU A O 1
ATOM 788 N N . GLY A 1 100 ? 16.621 -10.398 -10.560 1.00 62.31 100 GLY A N 1
ATOM 789 C CA . GLY A 1 100 ? 17.691 -10.927 -9.709 1.00 62.31 100 GLY A CA 1
ATOM 790 C C . GLY A 1 100 ? 19.084 -10.916 -10.342 1.00 62.31 100 GLY A C 1
ATOM 791 O O . GLY A 1 100 ? 20.009 -11.480 -9.762 1.00 62.31 100 GLY A O 1
ATOM 792 N N . GLY A 1 101 ? 19.250 -10.343 -11.540 1.00 55.38 101 GLY A N 1
ATOM 793 C CA . GLY A 1 101 ? 20.522 -10.380 -12.274 1.00 55.38 101 GLY A CA 1
ATOM 794 C C . GLY A 1 101 ? 20.928 -11.782 -12.751 1.00 55.38 101 GLY A C 1
ATOM 795 O O . GLY A 1 101 ? 22.085 -12.010 -13.102 1.00 55.38 101 GLY A O 1
ATOM 796 N N . GLY A 1 102 ? 19.995 -12.737 -12.766 1.00 52.25 102 GLY A N 1
ATOM 797 C CA . GLY A 1 102 ? 20.2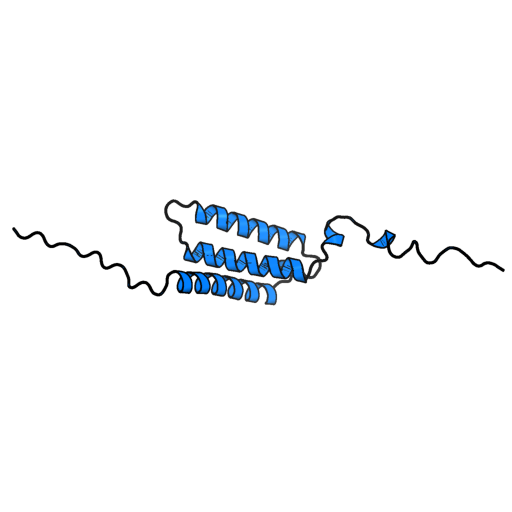28 -14.079 -13.275 1.00 52.25 102 GLY A CA 1
ATOM 798 C C . GLY A 1 102 ? 19.940 -14.128 -14.764 1.00 52.25 102 GLY A C 1
ATOM 799 O O . GLY A 1 102 ? 18.801 -14.337 -15.169 1.00 52.25 102 GLY A O 1
ATOM 800 N N . THR A 1 103 ? 20.967 -13.986 -15.600 1.00 49.16 103 THR A N 1
ATOM 801 C CA . THR A 1 103 ? 20.876 -14.434 -16.992 1.00 49.16 103 THR A CA 1
ATOM 802 C C . THR A 1 103 ? 20.375 -15.879 -17.019 1.00 49.16 103 THR A C 1
ATOM 804 O O . THR A 1 103 ? 21.120 -16.804 -16.701 1.00 49.16 103 THR A O 1
ATOM 807 N N . LEU A 1 104 ? 19.149 -16.085 -17.504 1.00 50.16 104 LEU A N 1
ATOM 808 C CA . LEU A 1 104 ? 18.648 -17.380 -17.985 1.00 50.16 104 LEU A CA 1
ATOM 809 C C . LEU A 1 104 ? 19.458 -17.914 -19.187 1.00 50.16 104 LEU A C 1
ATOM 811 O O . LEU A 1 104 ? 19.196 -18.999 -19.697 1.00 50.16 104 LEU A O 1
ATO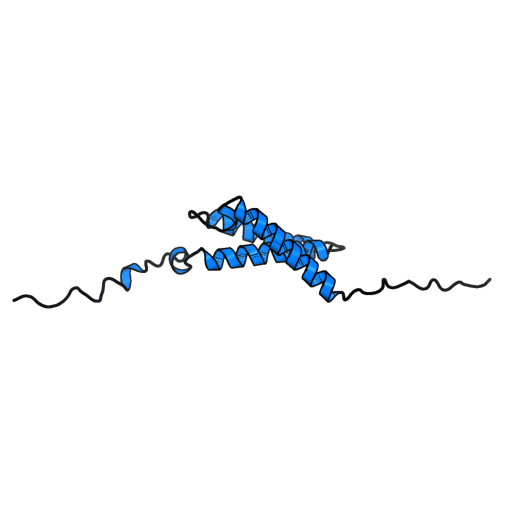M 815 N N . ASN A 1 105 ? 20.484 -17.184 -19.627 1.00 51.00 105 ASN A N 1
ATOM 816 C CA . ASN A 1 105 ? 21.325 -17.532 -20.767 1.00 51.00 105 ASN A CA 1
ATOM 817 C C . ASN A 1 105 ? 22.362 -18.633 -20.470 1.00 51.00 105 ASN A C 1
ATOM 819 O O . ASN A 1 105 ? 23.111 -18.998 -21.372 1.00 51.00 105 ASN A O 1
ATOM 823 N N . SER 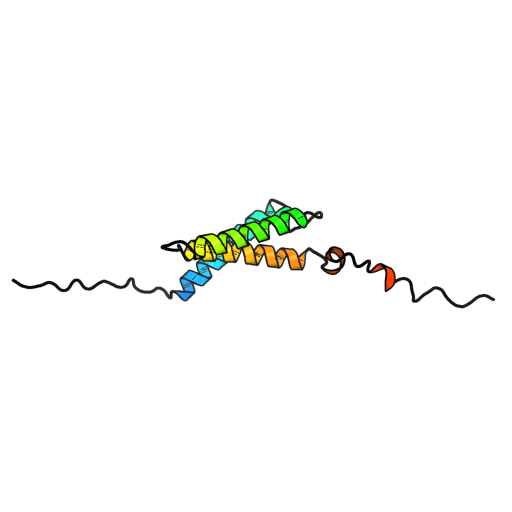A 1 106 ? 22.411 -19.210 -19.263 1.00 49.38 106 SER A N 1
ATOM 824 C CA . SER A 1 106 ? 23.273 -20.372 -18.973 1.00 49.38 106 SER A CA 1
ATOM 825 C C . SER A 1 106 ? 22.552 -21.725 -18.989 1.00 49.38 106 SER A C 1
ATOM 827 O O . SER A 1 106 ? 23.224 -22.753 -19.008 1.00 49.38 106 SER A O 1
ATOM 829 N N . LEU A 1 107 ? 21.213 -21.762 -19.050 1.00 53.12 107 LEU A N 1
ATOM 830 C CA . LEU A 1 107 ? 20.454 -23.024 -19.105 1.00 53.12 107 LEU A CA 1
ATOM 831 C C . LEU A 1 107 ? 20.022 -23.422 -20.526 1.00 53.12 107 LEU A C 1
ATOM 833 O O . LEU A 1 107 ? 19.725 -24.589 -20.762 1.00 53.12 107 LEU A O 1
ATOM 837 N N . GLY A 1 108 ? 20.036 -22.489 -21.486 1.00 48.78 108 GLY A N 1
ATOM 838 C CA . GLY A 1 108 ? 19.673 -22.754 -22.887 1.00 48.78 108 GLY A CA 1
ATOM 839 C C . GLY A 1 108 ? 20.844 -23.026 -23.840 1.00 48.78 108 GLY A C 1
ATOM 840 O O . GLY A 1 108 ? 20.626 -23.558 -24.922 1.00 48.78 108 GLY A O 1
ATOM 841 N N . HIS A 1 109 ? 22.085 -22.690 -23.464 1.00 47.38 109 HIS A N 1
ATOM 842 C CA . HIS A 1 109 ? 23.243 -22.772 -24.372 1.00 47.38 109 HIS A CA 1
ATOM 843 C C . HIS A 1 109 ? 24.252 -23.893 -24.066 1.00 47.38 109 HIS A C 1
ATOM 845 O O . HIS A 1 109 ? 25.191 -24.079 -24.837 1.00 47.38 109 HIS A O 1
ATOM 851 N N . VAL A 1 110 ? 24.058 -24.685 -23.004 1.00 54.19 110 VAL A N 1
ATOM 852 C CA . VAL A 1 110 ? 24.993 -25.766 -22.607 1.00 54.19 110 VAL A CA 1
ATOM 853 C C . VAL A 1 110 ? 24.472 -27.169 -22.968 1.00 54.19 110 VAL A C 1
ATOM 855 O O . VAL A 1 110 ? 24.920 -28.160 -22.408 1.00 54.19 110 VAL A O 1
ATOM 858 N N . MET A 1 111 ? 23.549 -27.302 -23.929 1.00 48.78 111 MET A N 1
ATOM 859 C CA . MET A 1 111 ? 23.039 -28.627 -24.340 1.00 48.78 111 MET A CA 1
ATOM 860 C C . MET A 1 111 ? 22.974 -28.882 -25.857 1.00 48.78 111 MET A C 1
ATOM 862 O O . MET A 1 111 ? 22.376 -29.874 -26.259 1.00 48.78 111 MET A O 1
ATOM 866 N N . THR A 1 112 ? 23.609 -28.074 -26.723 1.00 50.16 112 THR A N 1
ATOM 867 C CA . THR A 1 112 ? 23.681 -28.385 -28.176 1.00 50.16 112 THR A CA 1
ATOM 868 C C . THR A 1 112 ? 24.961 -27.906 -28.881 1.00 50.16 112 THR A C 1
ATOM 870 O O . THR A 1 112 ? 24.905 -27.438 -30.017 1.00 50.16 112 THR A O 1
ATOM 873 N N . SER A 1 113 ? 26.136 -27.995 -28.251 1.00 50.50 113 SER A N 1
ATOM 874 C CA . SER A 1 113 ? 27.402 -27.768 -28.973 1.00 50.50 113 SER A CA 1
ATOM 875 C C . SER A 1 113 ? 28.501 -28.714 -28.496 1.00 50.50 113 SER A C 1
ATOM 877 O O . SER A 1 113 ? 29.388 -28.352 -27.729 1.00 50.50 113 SER A O 1
ATOM 879 N N . GLY A 1 114 ? 28.412 -29.968 -28.930 1.00 54.00 114 GLY A N 1
ATOM 880 C CA . GLY A 1 114 ? 29.458 -30.965 -28.729 1.00 54.00 114 GLY A CA 1
ATOM 881 C C . GLY A 1 114 ? 29.077 -32.294 -29.371 1.00 54.00 114 GLY A C 1
ATOM 882 O O . GLY A 1 114 ? 28.137 -32.924 -28.907 1.00 54.00 114 GLY A O 1
ATOM 883 N N . TYR A 1 115 ? 29.851 -32.703 -30.388 1.00 43.38 115 TYR A N 1
ATOM 884 C CA . TYR A 1 115 ? 29.718 -33.898 -31.249 1.00 43.38 115 TYR A CA 1
ATOM 885 C C . TYR A 1 115 ? 28.605 -33.782 -32.306 1.00 43.38 115 TYR A C 1
ATOM 887 O O . TYR A 1 115 ? 27.440 -33.653 -31.972 1.00 43.38 115 TYR A O 1
ATOM 895 N N . ILE A 1 116 ? 28.874 -33.773 -33.618 1.00 44.91 116 ILE A N 1
ATOM 896 C CA . ILE A 1 116 ? 29.663 -34.737 -34.404 1.00 44.91 116 ILE A CA 1
ATOM 897 C C . ILE A 1 116 ? 30.405 -33.999 -35.543 1.00 44.91 116 ILE A C 1
ATOM 899 O O . ILE A 1 116 ? 29.779 -33.293 -36.332 1.00 44.91 116 ILE A O 1
ATOM 903 N N . ARG A 1 117 ? 31.730 -34.183 -35.657 1.00 44.34 117 ARG A N 1
ATOM 904 C CA . ARG A 1 117 ? 32.484 -33.972 -36.908 1.00 44.34 117 ARG A CA 1
ATOM 905 C C . ARG A 1 117 ? 32.752 -35.340 -37.542 1.00 44.34 117 ARG A C 1
ATOM 907 O O . ARG A 1 117 ? 33.152 -36.255 -36.824 1.00 44.34 117 ARG A O 1
ATOM 914 N N . SER A 1 118 ? 32.514 -35.440 -38.851 1.00 54.72 118 SER A N 1
ATOM 915 C CA . SER A 1 118 ? 33.138 -36.410 -39.764 1.00 54.72 118 SER A CA 1
ATOM 916 C C . SER A 1 118 ? 34.645 -36.204 -39.839 1.00 54.72 118 SER A C 1
ATOM 918 O O . SER A 1 118 ? 35.034 -35.010 -39.847 1.00 54.72 118 SER A O 1
#